Protein AF-A0A0R3E3U3-F1 (afdb_monomer)

Secondary structure (DSSP, 8-state):
----EEEEEEE-TT-TTEEEEEEEETTT--EEEEEEEEPPTTSS-----HHHHHHHH-SHHHHHHHHHHHHHHHHHHHHHHHHHHHHHHHHHHHHHHHHHS----PPPPHHHHHHHHHHHHHHHHHTT-----

Mean predicted aligned error: 14.89 Å

Structure (mmCIF, N/CA/C/O backbone):
data_AF-A0A0R3E3U3-F1
#
_entry.id   AF-A0A0R3E3U3-F1
#
loop_
_atom_site.group_PDB
_atom_site.id
_atom_site.type_symbol
_atom_site.label_atom_id
_atom_site.label_alt_id
_atom_site.label_comp_id
_atom_site.label_asym_id
_atom_site.label_entity_id
_atom_site.label_seq_id
_atom_site.pdbx_PDB_ins_code
_atom_site.Cartn_x
_atom_site.Cartn_y
_atom_site.Cartn_z
_atom_site.occupancy
_atom_site.B_iso_or_equiv
_atom_site.auth_seq_id
_atom_site.auth_comp_id
_atom_site.auth_asym_id
_atom_site.auth_atom_id
_atom_site.pdbx_PDB_model_num
ATOM 1 N N . MET A 1 1 ? -1.092 -18.609 -1.198 1.00 63.19 1 MET A N 1
ATOM 2 C CA . MET A 1 1 ? -1.348 -17.176 -1.457 1.00 63.19 1 MET A CA 1
ATOM 3 C C . MET A 1 1 ? -0.930 -16.873 -2.879 1.00 63.19 1 MET A C 1
ATOM 5 O O . MET A 1 1 ? 0.109 -17.370 -3.287 1.00 63.19 1 MET A O 1
ATOM 9 N N . VAL A 1 2 ? -1.731 -16.106 -3.614 1.00 73.81 2 VAL A N 1
ATOM 10 C CA . VAL A 1 2 ? -1.404 -15.645 -4.971 1.00 73.81 2 VAL A CA 1
ATOM 11 C C . VAL A 1 2 ? -1.388 -14.120 -4.926 1.00 73.81 2 VAL A C 1
ATOM 13 O O . VAL A 1 2 ? -2.343 -13.532 -4.421 1.00 73.81 2 VAL A O 1
ATOM 16 N N . LEU A 1 3 ? -0.301 -13.502 -5.390 1.00 79.88 3 LEU A N 1
ATOM 17 C CA . LEU A 1 3 ? -0.213 -12.051 -5.570 1.00 79.88 3 LEU A CA 1
ATOM 18 C C . LEU A 1 3 ? -0.938 -11.683 -6.868 1.00 79.88 3 LEU A C 1
ATOM 20 O O . LEU A 1 3 ? -0.601 -12.220 -7.921 1.00 79.88 3 LEU A O 1
ATOM 24 N N . ASP A 1 4 ? -1.925 -10.791 -6.785 1.00 87.88 4 ASP A N 1
ATOM 25 C CA . ASP A 1 4 ? -2.571 -10.196 -7.958 1.00 87.88 4 ASP A CA 1
ATOM 26 C C . ASP A 1 4 ? -1.907 -8.843 -8.226 1.00 87.88 4 ASP A C 1
ATOM 28 O O . ASP A 1 4 ? -1.952 -7.947 -7.379 1.00 87.88 4 ASP A O 1
ATOM 32 N N . LEU A 1 5 ? -1.229 -8.725 -9.365 1.00 88.75 5 LEU A N 1
ATOM 33 C CA . LEU A 1 5 ? -0.368 -7.593 -9.685 1.00 88.75 5 LEU A CA 1
ATOM 34 C C . LEU A 1 5 ? -1.002 -6.721 -10.765 1.00 88.75 5 LEU A C 1
ATOM 36 O O . LEU A 1 5 ? -1.430 -7.210 -11.808 1.00 88.75 5 LEU A O 1
ATOM 40 N N . VAL A 1 6 ? -0.994 -5.414 -10.532 1.00 93.06 6 VAL A N 1
ATOM 41 C CA . VAL A 1 6 ? -1.362 -4.388 -11.504 1.00 93.06 6 VAL A CA 1
ATOM 42 C C . VAL A 1 6 ? -0.114 -3.594 -11.846 1.00 93.06 6 VAL A C 1
ATOM 44 O O . VAL A 1 6 ? 0.555 -3.051 -10.963 1.00 93.06 6 VAL A O 1
ATOM 47 N N . VAL A 1 7 ? 0.184 -3.528 -13.139 1.00 92.81 7 VAL A N 1
ATOM 48 C CA . VAL A 1 7 ? 1.262 -2.706 -13.679 1.00 92.81 7 VAL A CA 1
ATOM 49 C C . VAL A 1 7 ? 0.664 -1.419 -14.230 1.00 92.81 7 VAL A C 1
ATOM 51 O O . VAL A 1 7 ? -0.198 -1.458 -15.106 1.00 92.81 7 VAL A O 1
ATOM 54 N N . LEU A 1 8 ? 1.116 -0.290 -13.698 1.00 93.38 8 LEU A N 1
ATOM 55 C CA . LEU A 1 8 ? 0.730 1.049 -14.129 1.00 93.38 8 LEU A CA 1
ATOM 56 C C . LEU A 1 8 ? 1.853 1.642 -14.974 1.00 93.38 8 LEU A C 1
ATOM 58 O O . LEU A 1 8 ? 3.022 1.466 -14.635 1.00 93.38 8 LEU A O 1
ATOM 62 N N . VAL A 1 9 ? 1.498 2.316 -16.065 1.00 92.75 9 VAL A N 1
ATOM 63 C CA . VAL A 1 9 ? 2.441 2.949 -16.993 1.00 92.75 9 VAL A CA 1
ATOM 64 C C . VAL A 1 9 ? 2.050 4.413 -17.117 1.00 92.75 9 VAL A C 1
ATOM 66 O O . VAL A 1 9 ? 1.083 4.744 -17.800 1.00 92.75 9 VAL A O 1
ATOM 69 N N . ASP A 1 10 ? 2.798 5.272 -16.437 1.00 92.44 10 ASP A N 1
ATOM 70 C CA . ASP A 1 10 ? 2.527 6.702 -16.358 1.00 92.44 10 ASP A CA 1
ATOM 71 C C . ASP A 1 10 ? 3.583 7.483 -17.153 1.00 92.44 10 ASP A C 1
ATOM 73 O O . ASP A 1 10 ? 4.769 7.143 -17.089 1.00 92.44 10 ASP A O 1
ATOM 77 N N . PRO A 1 11 ? 3.202 8.528 -17.909 1.00 87.88 11 PRO A N 1
ATOM 78 C CA . PRO A 1 11 ? 4.175 9.396 -18.563 1.00 87.88 11 PRO A CA 1
ATOM 79 C C . PRO A 1 11 ? 5.023 10.109 -17.505 1.00 87.88 11 PRO A C 1
ATOM 81 O O . PRO A 1 11 ? 4.490 10.637 -16.527 1.00 87.88 11 PRO A O 1
ATOM 84 N N . GLU A 1 12 ? 6.344 10.129 -17.686 1.00 83.50 12 GLU A N 1
ATOM 85 C CA . GLU A 1 12 ? 7.242 10.783 -16.739 1.00 83.50 12 GLU A CA 1
ATOM 86 C C . GLU A 1 12 ? 7.359 12.278 -17.099 1.00 83.50 12 GLU A C 1
ATOM 88 O O . GLU A 1 12 ? 7.891 12.620 -18.154 1.00 83.50 12 GLU A O 1
ATOM 93 N N . PRO A 1 13 ? 6.846 13.206 -16.267 1.00 68.44 13 PRO A N 1
ATOM 94 C CA . PRO A 1 13 ? 6.700 14.612 -16.659 1.00 68.44 13 PRO A CA 1
ATOM 95 C C . PRO A 1 13 ? 8.040 15.329 -16.878 1.00 68.44 13 PRO A C 1
ATOM 97 O O . PRO A 1 13 ? 8.094 16.330 -17.586 1.00 68.44 13 PRO A O 1
ATOM 100 N N . GLU A 1 14 ? 9.120 14.818 -16.286 1.00 70.31 14 GLU A N 1
ATOM 101 C CA . GLU A 1 14 ? 10.470 15.381 -16.395 1.00 70.31 14 GLU A CA 1
ATOM 102 C C . GLU A 1 14 ? 11.267 14.797 -17.575 1.00 70.31 14 GLU A C 1
ATOM 104 O O . GLU A 1 14 ? 12.285 15.360 -17.977 1.00 70.31 14 GLU A O 1
ATOM 109 N N . LEU A 1 15 ? 10.801 13.690 -18.163 1.00 64.88 15 LEU A N 1
ATOM 110 C CA . LEU A 1 15 ? 11.488 12.949 -19.216 1.00 64.88 15 LEU A CA 1
ATOM 111 C C . LEU A 1 15 ? 10.487 12.606 -20.322 1.00 64.88 15 LEU A C 1
ATOM 113 O O . LEU A 1 15 ? 9.836 11.568 -20.305 1.00 64.88 15 LEU A O 1
ATOM 117 N N . VAL A 1 16 ? 10.409 13.472 -21.337 1.00 67.75 16 VAL A N 1
ATOM 118 C CA . VAL A 1 16 ? 9.499 13.334 -22.499 1.00 67.75 16 VAL A CA 1
ATOM 119 C C . VAL A 1 16 ? 9.667 11.988 -23.234 1.00 67.75 16 VAL A C 1
ATOM 121 O O . VAL A 1 16 ? 8.797 11.574 -23.995 1.00 67.75 16 VAL A O 1
ATOM 124 N N . THR A 1 17 ? 10.780 11.289 -23.006 1.00 82.50 17 THR A N 1
ATOM 125 C CA . THR A 1 17 ? 11.147 10.026 -23.654 1.00 82.50 17 THR A CA 1
ATOM 126 C C . THR A 1 17 ? 11.030 8.792 -22.756 1.00 82.50 17 THR A C 1
ATOM 128 O O . THR A 1 17 ? 11.402 7.706 -23.207 1.00 82.50 17 THR A O 1
ATOM 131 N N . SER A 1 18 ? 10.527 8.903 -21.521 1.00 87.81 18 SER A N 1
ATOM 132 C CA . SER A 1 18 ? 10.349 7.751 -20.627 1.00 87.81 18 SER A CA 1
ATOM 133 C C . SER A 1 18 ? 8.974 7.692 -19.971 1.00 87.81 18 SER A C 1
ATOM 135 O O . SER A 1 18 ? 8.265 8.682 -19.797 1.00 87.81 18 SER A O 1
ATOM 137 N N . TYR A 1 19 ? 8.602 6.471 -19.605 1.00 91.62 19 TYR A N 1
ATOM 138 C CA . TYR A 1 19 ? 7.408 6.167 -18.839 1.00 91.62 19 TYR A CA 1
ATOM 139 C C . TYR A 1 19 ? 7.815 5.490 -17.540 1.00 91.62 19 TYR A C 1
ATOM 141 O O . TYR A 1 19 ? 8.655 4.584 -17.527 1.00 91.62 19 TYR A O 1
ATOM 149 N N . ARG A 1 20 ? 7.174 5.895 -16.450 1.00 92.06 20 ARG A N 1
ATOM 150 C CA . ARG A 1 20 ? 7.287 5.221 -15.168 1.00 92.06 20 ARG A CA 1
ATOM 151 C C . ARG A 1 20 ? 6.384 4.001 -15.171 1.00 92.06 20 ARG A C 1
ATOM 153 O O . ARG A 1 20 ? 5.173 4.107 -15.330 1.00 92.06 20 ARG A O 1
ATOM 160 N N . VAL A 1 21 ? 6.982 2.844 -14.944 1.00 92.56 21 VAL A N 1
ATOM 161 C CA . VAL A 1 21 ? 6.289 1.573 -14.788 1.00 92.56 21 VAL A CA 1
ATOM 162 C C . VAL A 1 21 ? 6.278 1.206 -13.314 1.00 92.56 21 VAL A C 1
ATOM 164 O O . VAL A 1 21 ? 7.329 0.982 -12.716 1.00 92.56 21 VAL A O 1
ATOM 167 N N . THR A 1 22 ? 5.090 1.136 -12.724 1.00 92.94 22 THR A N 1
ATOM 168 C CA . THR A 1 22 ? 4.905 0.835 -11.302 1.00 92.94 22 THR A CA 1
ATOM 169 C C . THR A 1 22 ? 4.196 -0.501 -11.146 1.00 92.94 22 THR A C 1
ATOM 171 O O . THR A 1 22 ? 3.125 -0.708 -11.710 1.00 92.94 22 THR A O 1
ATOM 174 N N . CYS A 1 23 ? 4.772 -1.409 -10.360 1.00 91.81 23 CYS A N 1
ATOM 175 C CA . CYS A 1 23 ? 4.145 -2.676 -10.004 1.00 91.81 23 CYS A CA 1
ATOM 176 C C . CYS A 1 23 ? 3.448 -2.539 -8.649 1.00 91.81 23 CYS A C 1
ATOM 178 O O . CYS A 1 23 ? 4.073 -2.182 -7.647 1.00 91.81 23 CYS A O 1
ATOM 180 N N . THR A 1 24 ? 2.150 -2.823 -8.620 1.00 91.62 24 THR A N 1
ATOM 181 C CA . THR A 1 24 ? 1.295 -2.672 -7.438 1.00 91.62 24 THR A CA 1
ATOM 182 C C . THR A 1 24 ? 0.513 -3.944 -7.162 1.00 91.62 24 THR A C 1
ATOM 184 O O . THR A 1 24 ? 0.082 -4.623 -8.089 1.00 91.62 24 THR A O 1
ATOM 187 N N . GLU A 1 25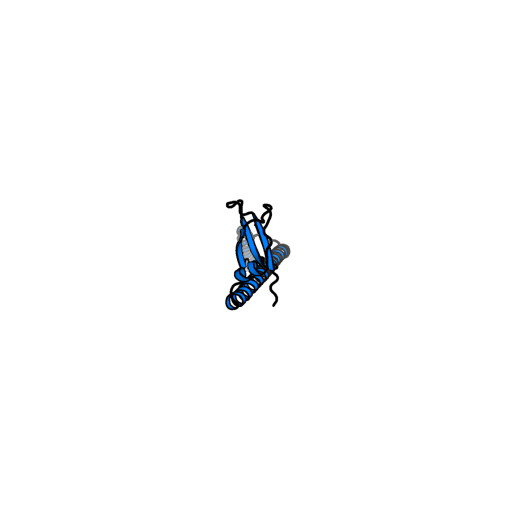 ? 0.300 -4.281 -5.894 1.00 90.56 25 GLU A N 1
ATOM 188 C CA . GLU A 1 25 ? -0.632 -5.349 -5.528 1.00 90.56 25 GLU A CA 1
ATOM 189 C C . GLU A 1 25 ? -2.069 -4.817 -5.599 1.00 90.56 25 GLU A C 1
ATOM 191 O O . GLU A 1 25 ? -2.371 -3.747 -5.076 1.00 90.56 25 GLU A O 1
ATOM 196 N N . ARG A 1 26 ? -2.971 -5.542 -6.263 1.00 90.50 26 ARG A N 1
ATOM 197 C CA . ARG A 1 26 ? -4.301 -5.043 -6.638 1.00 90.50 26 ARG A CA 1
ATOM 198 C C . ARG A 1 26 ? -5.209 -4.719 -5.454 1.00 90.50 26 ARG A C 1
ATOM 200 O O . ARG A 1 26 ? -5.968 -3.754 -5.508 1.00 90.50 26 ARG A O 1
ATOM 207 N N . GLN A 1 27 ? -5.222 -5.553 -4.417 1.00 87.19 27 GLN A N 1
ATOM 208 C CA . GLN A 1 27 ? -6.216 -5.455 -3.342 1.00 87.19 27 GLN A CA 1
ATOM 209 C C . GLN A 1 27 ? -5.864 -4.371 -2.322 1.00 87.19 27 GLN A C 1
ATOM 211 O O . GLN A 1 27 ? -6.735 -3.690 -1.768 1.00 87.19 27 GLN A O 1
ATOM 216 N N . THR A 1 28 ? -4.577 -4.227 -2.051 1.00 85.38 28 THR A N 1
ATOM 217 C CA . THR A 1 28 ? -4.005 -3.265 -1.122 1.00 85.38 28 THR A CA 1
ATOM 218 C C . THR A 1 28 ? -3.560 -1.997 -1.849 1.00 85.38 28 THR A C 1
ATOM 220 O O . THR A 1 28 ? -3.566 -0.928 -1.254 1.00 85.38 28 THR A O 1
ATOM 223 N N . GLY A 1 29 ? -3.244 -2.042 -3.138 1.00 87.38 29 GLY A N 1
ATOM 224 C CA . GLY A 1 29 ? -2.590 -0.925 -3.823 1.00 87.38 29 GLY A CA 1
ATOM 225 C C . GLY A 1 29 ? -1.162 -0.691 -3.323 1.00 87.38 29 GLY A C 1
ATOM 226 O O . GLY A 1 29 ? -0.623 0.397 -3.505 1.00 87.38 29 GLY A O 1
ATOM 227 N N . TRP A 1 30 ? -0.566 -1.672 -2.637 1.00 86.38 30 TRP A N 1
ATOM 228 C CA . TRP A 1 30 ? 0.806 -1.582 -2.155 1.00 86.38 30 TRP A CA 1
ATOM 229 C C . TRP A 1 30 ? 1.775 -1.572 -3.337 1.00 86.38 30 TRP A C 1
ATOM 231 O O . TRP A 1 30 ? 1.693 -2.436 -4.211 1.00 86.38 30 TRP A O 1
ATOM 241 N N . VAL A 1 31 ? 2.682 -0.596 -3.371 1.00 89.56 31 VAL A N 1
ATOM 242 C CA . VAL A 1 31 ? 3.692 -0.473 -4.428 1.00 89.56 31 VAL A CA 1
ATOM 243 C C . VAL A 1 31 ? 4.852 -1.408 -4.113 1.00 89.56 31 VAL A C 1
ATOM 245 O O . VAL A 1 31 ? 5.531 -1.247 -3.105 1.00 89.56 31 VAL A O 1
ATOM 248 N N . LEU A 1 32 ? 5.086 -2.373 -4.997 1.00 87.06 32 LEU A N 1
ATOM 249 C CA . LEU A 1 32 ? 6.167 -3.351 -4.874 1.00 87.06 32 LEU A CA 1
ATOM 250 C C . LEU A 1 32 ? 7.491 -2.798 -5.390 1.00 87.06 32 LEU A C 1
ATOM 252 O O . LEU A 1 32 ? 8.550 -3.060 -4.826 1.00 87.06 32 LEU A O 1
ATOM 256 N N . GLY A 1 33 ? 7.414 -2.007 -6.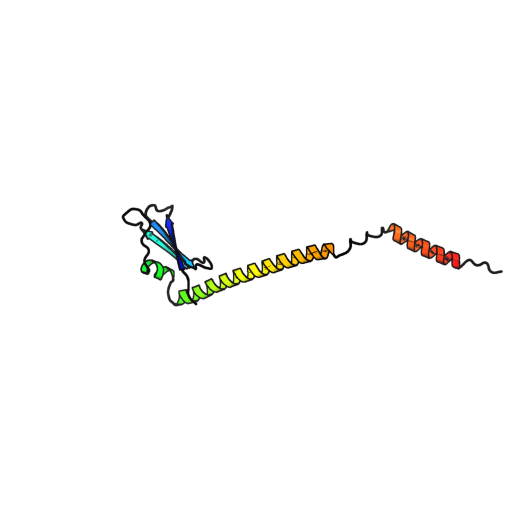455 1.00 88.31 33 GLY A N 1
ATOM 257 C CA . GLY A 1 33 ? 8.564 -1.366 -7.062 1.00 88.31 33 GLY A CA 1
ATOM 258 C C . GLY A 1 33 ? 8.167 -0.551 -8.281 1.00 88.31 33 GLY A C 1
ATOM 259 O O . GLY A 1 33 ? 7.069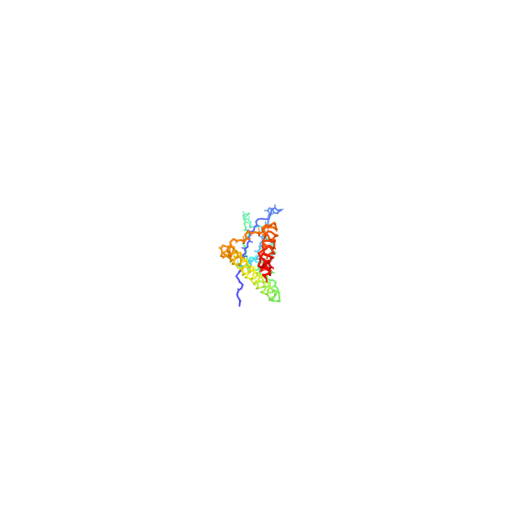 -0.696 -8.822 1.00 88.31 33 GLY A O 1
ATOM 260 N N . SER A 1 34 ? 9.086 0.297 -8.720 1.00 90.81 34 SER A N 1
ATOM 261 C CA . SER A 1 34 ? 8.946 1.092 -9.934 1.00 90.81 34 SER A CA 1
ATOM 262 C C . SER A 1 34 ? 10.245 1.092 -10.728 1.00 90.81 34 SER A C 1
ATOM 264 O O . SER A 1 34 ? 11.327 1.079 -10.142 1.00 90.81 34 SER A O 1
ATOM 266 N N . THR A 1 35 ? 10.132 1.152 -12.048 1.00 90.56 35 THR A N 1
ATOM 267 C CA . THR A 1 35 ? 11.245 1.368 -12.979 1.00 90.56 35 THR A CA 1
ATOM 268 C C . THR A 1 35 ? 10.832 2.384 -14.038 1.00 90.56 35 THR A C 1
ATOM 270 O O . THR A 1 35 ? 9.640 2.631 -14.217 1.00 90.56 35 THR A O 1
ATOM 273 N N . SER A 1 36 ? 11.794 2.962 -14.747 1.00 91.00 36 SER A N 1
ATOM 274 C CA . SER A 1 36 ? 11.525 3.791 -15.922 1.00 91.00 36 SER A CA 1
ATOM 275 C C . SER A 1 36 ? 11.881 3.000 -17.174 1.00 91.00 36 SER A C 1
ATOM 277 O O . SER A 1 36 ? 12.978 2.450 -17.279 1.00 91.00 36 SER A O 1
ATOM 279 N N . LEU A 1 37 ? 10.947 2.937 -18.121 1.00 91.31 37 LEU A N 1
ATOM 280 C CA . LEU A 1 37 ? 11.161 2.336 -19.433 1.00 91.31 37 LEU A CA 1
ATOM 281 C C . LEU A 1 37 ? 11.156 3.428 -20.510 1.00 91.31 37 LEU A C 1
ATOM 283 O O . LEU A 1 37 ? 10.382 4.385 -20.406 1.00 91.31 37 LEU A O 1
ATOM 287 N N . PRO A 1 38 ? 12.002 3.306 -21.545 1.00 90.94 38 PRO A N 1
ATOM 288 C CA . PRO A 1 38 ? 11.975 4.232 -22.668 1.00 90.94 38 PRO A CA 1
ATOM 289 C C . PRO A 1 38 ? 10.639 4.133 -23.410 1.00 90.94 38 PRO A C 1
ATOM 291 O O . PRO A 1 38 ? 10.041 3.060 -23.484 1.00 90.94 38 PRO A O 1
ATOM 294 N N . ALA A 1 39 ? 10.182 5.246 -23.979 1.00 90.25 39 ALA A N 1
ATOM 295 C CA . ALA A 1 39 ? 9.009 5.273 -24.843 1.00 90.25 39 ALA A CA 1
ATOM 296 C C . ALA A 1 39 ? 9.163 4.301 -26.025 1.00 90.25 39 ALA A C 1
ATOM 298 O O . ALA A 1 39 ? 10.273 4.014 -26.486 1.00 90.25 39 ALA A O 1
ATOM 299 N N . ALA A 1 40 ? 8.035 3.808 -26.536 1.00 88.38 40 ALA A N 1
ATOM 300 C CA . ALA A 1 40 ? 8.035 3.009 -27.753 1.00 88.38 40 ALA A CA 1
ATOM 301 C C . ALA A 1 40 ? 8.586 3.830 -28.941 1.00 88.38 40 ALA A C 1
ATOM 303 O O . ALA A 1 40 ? 8.493 5.060 -28.925 1.00 88.38 40 ALA A O 1
ATOM 304 N N . PRO A 1 41 ? 9.100 3.183 -30.007 1.00 84.44 41 PRO A N 1
ATOM 305 C CA . PRO A 1 41 ? 9.643 3.878 -31.181 1.00 84.44 41 PRO A CA 1
ATOM 306 C C . PRO A 1 41 ? 8.663 4.869 -31.827 1.00 84.44 41 PRO A C 1
ATOM 308 O O . PRO A 1 41 ? 9.078 5.847 -32.437 1.00 84.44 41 PRO A O 1
ATOM 311 N N . GLU A 1 42 ? 7.361 4.628 -31.663 1.00 85.69 42 GLU A N 1
ATOM 312 C CA . GLU A 1 42 ? 6.275 5.468 -32.175 1.00 85.69 42 GLU A CA 1
ATOM 313 C C . GLU A 1 42 ? 5.905 6.639 -31.237 1.00 85.69 42 GLU A C 1
ATOM 315 O O . GLU A 1 42 ? 4.942 7.357 -31.489 1.00 85.69 42 GLU A O 1
ATOM 320 N N . GLY A 1 43 ? 6.645 6.844 -30.139 1.00 79.69 43 GLY A N 1
ATOM 321 C CA . GLY A 1 43 ? 6.398 7.901 -29.145 1.00 79.69 43 GLY A CA 1
ATOM 322 C C . GLY A 1 43 ? 5.300 7.579 -28.121 1.00 79.69 43 GLY A C 1
ATOM 323 O O . GLY A 1 43 ? 4.943 8.426 -27.304 1.00 79.69 43 GLY A O 1
ATOM 324 N N . GLY A 1 44 ? 4.762 6.358 -28.152 1.00 85.62 44 GLY A N 1
ATOM 325 C CA . GLY A 1 44 ? 3.733 5.872 -27.232 1.00 85.62 44 GLY A CA 1
ATOM 326 C C . GLY A 1 44 ? 4.282 5.192 -25.968 1.00 85.62 44 GLY A C 1
ATOM 327 O O . GLY A 1 44 ? 5.501 5.110 -25.777 1.00 85.62 44 GLY A O 1
ATOM 328 N N . PRO A 1 45 ? 3.389 4.676 -25.103 1.00 89.38 45 PRO A N 1
ATOM 329 C CA . PRO A 1 45 ? 3.783 3.921 -23.919 1.00 89.38 45 PRO A CA 1
ATOM 330 C C . PRO A 1 45 ? 4.606 2.675 -24.295 1.00 89.38 45 PRO A C 1
ATOM 332 O O . PRO A 1 45 ? 4.355 2.062 -25.337 1.00 89.38 45 PRO A O 1
ATOM 335 N N . PRO A 1 46 ? 5.584 2.278 -23.462 1.00 91.19 46 PRO A N 1
ATOM 336 C CA . PRO A 1 46 ? 6.385 1.082 -23.684 1.00 91.19 46 PRO A CA 1
ATOM 337 C C . PRO A 1 46 ? 5.527 -0.182 -23.677 1.00 91.19 46 PRO A C 1
ATOM 339 O O . PRO A 1 46 ? 4.544 -0.294 -22.942 1.00 91.19 46 PRO A O 1
ATOM 342 N N . THR A 1 47 ? 5.962 -1.187 -24.434 1.00 91.25 47 THR A N 1
ATOM 343 C CA . THR A 1 47 ? 5.457 -2.551 -24.252 1.00 91.25 47 THR A CA 1
ATOM 344 C C . THR A 1 47 ? 6.125 -3.150 -23.022 1.00 91.25 47 THR A C 1
ATOM 346 O O . THR A 1 47 ? 7.333 -3.367 -23.028 1.00 91.25 47 THR A O 1
ATOM 349 N N . VAL A 1 48 ? 5.349 -3.406 -21.969 1.00 90.69 48 VAL A N 1
ATOM 350 C CA . VAL A 1 48 ? 5.875 -3.990 -20.729 1.00 90.69 48 VAL A CA 1
ATOM 351 C C . VAL A 1 48 ? 5.899 -5.509 -20.833 1.00 90.69 48 VAL A C 1
ATOM 353 O O . VAL A 1 48 ? 4.880 -6.145 -21.106 1.00 90.69 48 VAL A O 1
ATOM 356 N N . THR A 1 49 ? 7.062 -6.097 -20.577 1.00 91.19 49 THR A N 1
ATOM 357 C CA . THR A 1 49 ? 7.270 -7.545 -20.573 1.00 91.19 49 THR A CA 1
ATOM 358 C C . THR A 1 49 ? 7.461 -8.085 -19.156 1.00 91.19 49 THR A C 1
ATOM 360 O O . THR A 1 49 ? 7.767 -7.353 -18.214 1.00 91.19 49 THR A O 1
ATOM 363 N N . LEU A 1 50 ? 7.329 -9.406 -18.983 1.00 86.06 50 LEU A N 1
ATOM 364 C CA . LEU A 1 50 ? 7.602 -10.052 -17.693 1.00 86.06 50 LEU A CA 1
ATOM 365 C C . LEU A 1 50 ? 9.047 -9.836 -17.222 1.00 86.06 50 LEU A C 1
ATOM 367 O O . LEU A 1 50 ? 9.276 -9.731 -16.017 1.00 86.06 50 LEU A O 1
ATOM 371 N N . SER A 1 51 ? 10.013 -9.729 -18.137 1.00 87.94 51 SER A N 1
ATOM 372 C CA . SER A 1 51 ? 11.406 -9.417 -17.797 1.00 87.94 51 SER A CA 1
ATOM 373 C C . SER A 1 51 ? 11.580 -8.030 -17.184 1.00 87.94 51 SER A C 1
ATOM 375 O O . SER A 1 51 ? 12.483 -7.861 -16.374 1.00 87.94 51 SER A O 1
ATOM 377 N N . ASP A 1 52 ? 10.702 -7.074 -17.496 1.00 87.94 52 ASP A N 1
ATOM 378 C CA . ASP A 1 52 ? 10.745 -5.727 -16.912 1.00 87.94 52 ASP A CA 1
ATOM 379 C C . ASP A 1 52 ? 10.143 -5.705 -15.500 1.00 87.94 52 ASP A C 1
ATOM 381 O O . ASP A 1 52 ? 10.568 -4.940 -14.636 1.00 87.94 52 ASP A O 1
ATOM 385 N N . VAL A 1 53 ? 9.164 -6.581 -15.243 1.00 85.38 53 V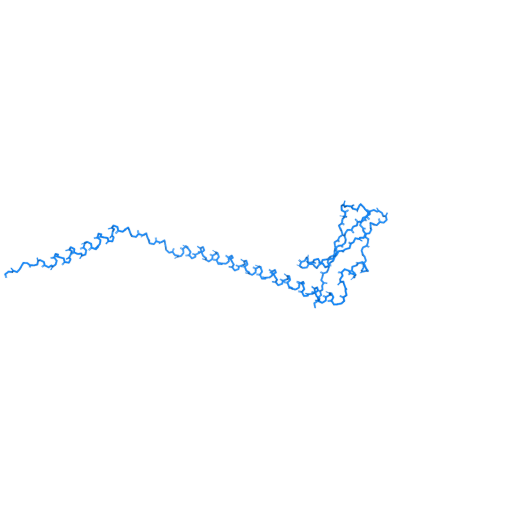AL A N 1
ATOM 386 C CA . VAL A 1 53 ? 8.443 -6.661 -13.961 1.00 85.38 53 VAL A CA 1
ATOM 387 C C . VAL A 1 53 ? 9.164 -7.553 -12.950 1.00 85.38 53 VAL A C 1
ATOM 389 O O . VAL A 1 53 ? 9.165 -7.257 -11.758 1.00 85.38 53 VAL A O 1
ATOM 392 N N . THR A 1 54 ? 9.802 -8.637 -13.398 1.00 85.38 54 THR A N 1
ATOM 393 C CA . THR A 1 54 ? 10.454 -9.619 -12.509 1.00 85.38 54 THR A CA 1
ATOM 394 C C . THR A 1 54 ? 11.485 -8.981 -11.560 1.00 85.38 54 THR A C 1
ATOM 396 O O . THR A 1 54 ? 11.453 -9.293 -10.369 1.00 85.38 54 THR A O 1
ATOM 399 N N . PRO A 1 55 ? 12.345 -8.041 -12.001 1.00 85.56 55 PRO A N 1
ATOM 400 C CA . PRO A 1 55 ? 13.276 -7.345 -11.114 1.00 85.56 55 PRO A CA 1
ATOM 401 C C . PRO A 1 55 ? 12.584 -6.496 -10.041 1.00 85.56 55 PRO A C 1
ATOM 403 O O . PRO A 1 55 ? 13.100 -6.395 -8.928 1.00 85.56 55 PRO A O 1
ATOM 406 N N . LEU A 1 56 ? 11.406 -5.929 -10.337 1.00 83.38 56 LEU A N 1
ATOM 407 C CA . LEU A 1 56 ? 10.618 -5.131 -9.384 1.00 83.38 56 LEU A CA 1
ATOM 408 C C . LEU A 1 56 ? 10.093 -5.973 -8.220 1.00 83.38 56 LEU A C 1
ATOM 410 O O . LEU A 1 56 ? 9.858 -5.453 -7.134 1.00 83.38 56 LEU A O 1
ATOM 414 N N . LEU A 1 57 ? 9.923 -7.275 -8.443 1.00 78.88 57 LEU A N 1
ATOM 415 C CA . LEU A 1 57 ? 9.489 -8.233 -7.430 1.00 78.88 57 LEU A CA 1
ATOM 416 C C . LEU A 1 57 ? 10.649 -8.715 -6.538 1.00 78.88 57 LEU A C 1
ATOM 418 O O . LEU A 1 57 ? 10.422 -9.281 -5.467 1.00 78.88 57 LEU A O 1
ATOM 422 N N . GLY A 1 58 ? 11.894 -8.441 -6.943 1.00 73.88 58 GLY A N 1
ATOM 423 C CA . GLY A 1 58 ? 13.106 -8.799 -6.215 1.00 73.88 58 GLY A CA 1
ATOM 424 C C . GLY A 1 58 ?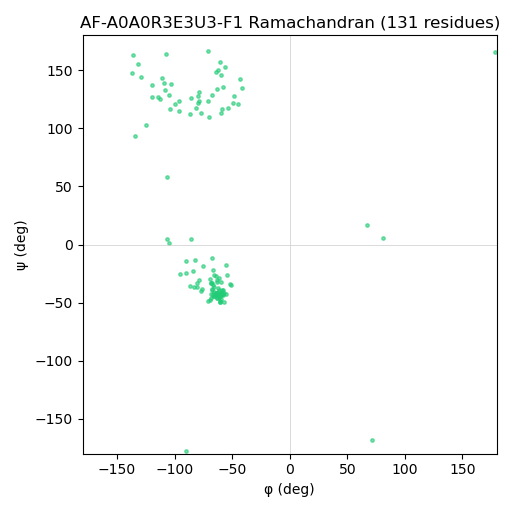 13.426 -10.299 -6.220 1.00 73.88 58 GLY A C 1
ATOM 425 O O . GLY A 1 58 ? 12.863 -11.092 -6.971 1.00 73.88 58 GLY A O 1
ATOM 426 N N . SER A 1 59 ? 14.381 -10.698 -5.372 1.00 73.38 59 SER A N 1
ATOM 427 C CA . SER A 1 59 ? 14.723 -12.110 -5.156 1.00 73.38 59 SER A CA 1
ATOM 428 C C . SER A 1 59 ? 13.622 -12.850 -4.383 1.00 73.38 59 SER A C 1
ATOM 430 O O . SER A 1 59 ? 12.771 -12.234 -3.742 1.00 73.38 59 SER A O 1
ATOM 432 N N . SER A 1 60 ? 13.668 -14.184 -4.359 1.00 68.25 60 SER A N 1
ATOM 433 C CA . SER A 1 60 ? 12.721 -15.019 -3.597 1.00 68.25 60 SER A CA 1
ATOM 434 C C . SER A 1 60 ? 12.587 -14.617 -2.120 1.00 68.25 60 SER A C 1
ATOM 436 O O . SER A 1 60 ? 11.496 -14.675 -1.558 1.00 68.25 60 SER A O 1
ATOM 438 N N . TYR A 1 61 ? 13.672 -14.142 -1.502 1.00 60.06 61 TYR A N 1
ATOM 439 C CA . TYR A 1 61 ? 13.651 -13.608 -0.139 1.00 60.06 61 TYR A CA 1
ATOM 440 C C . TYR A 1 61 ? 12.856 -12.295 -0.030 1.00 60.06 61 TYR A C 1
ATOM 442 O O . TYR A 1 61 ? 12.091 -12.111 0.917 1.00 60.06 61 TYR A O 1
ATOM 450 N N . ARG A 1 62 ? 12.968 -11.399 -1.023 1.00 74.50 62 ARG A N 1
ATOM 451 C CA . ARG A 1 62 ? 12.138 -10.185 -1.081 1.00 74.50 62 ARG A CA 1
ATOM 452 C C . ARG A 1 62 ? 10.665 -10.510 -1.290 1.00 74.50 62 ARG A C 1
ATOM 454 O O . ARG A 1 62 ? 9.836 -9.878 -0.648 1.00 74.50 62 ARG A O 1
ATOM 461 N N . LEU A 1 63 ? 10.339 -11.528 -2.086 1.00 77.25 63 LEU A N 1
ATOM 462 C CA . LEU A 1 63 ? 8.954 -11.971 -2.276 1.00 77.25 63 LEU A CA 1
ATOM 463 C C . LEU A 1 63 ? 8.295 -12.418 -0.965 1.00 77.25 63 LEU A C 1
ATOM 465 O O . LEU A 1 63 ? 7.151 -12.060 -0.701 1.00 77.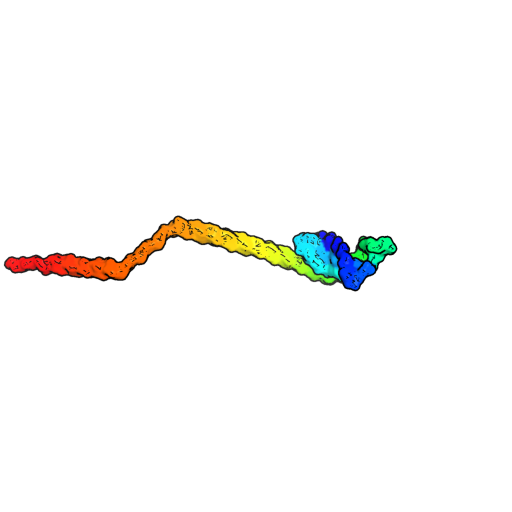25 63 LEU A O 1
ATOM 469 N N . ALA A 1 64 ? 9.013 -13.161 -0.117 1.00 78.56 64 ALA A N 1
ATOM 470 C CA . ALA A 1 64 ? 8.493 -13.558 1.191 1.00 78.56 64 ALA A CA 1
ATOM 471 C C . ALA A 1 64 ? 8.223 -12.341 2.096 1.00 78.56 64 ALA A C 1
ATOM 473 O O . ALA A 1 64 ? 7.164 -12.266 2.715 1.00 78.56 64 ALA A O 1
ATOM 474 N N . SER A 1 65 ? 9.139 -11.366 2.124 1.00 82.00 65 SER A N 1
ATOM 475 C CA . SER A 1 65 ? 8.957 -10.106 2.866 1.00 82.00 65 SER A CA 1
ATOM 476 C C . SER A 1 65 ? 7.754 -9.311 2.354 1.00 82.00 65 SER A C 1
ATOM 478 O O . SER A 1 65 ? 6.921 -8.866 3.137 1.00 82.00 65 SER A O 1
ATOM 480 N N . VAL A 1 66 ? 7.620 -9.202 1.033 1.00 82.12 66 VAL A N 1
ATOM 481 C CA . VAL A 1 66 ? 6.504 -8.528 0.361 1.00 82.12 66 VAL A CA 1
ATOM 482 C C . VAL A 1 66 ? 5.162 -9.145 0.747 1.00 82.12 66 VAL A C 1
ATOM 484 O O . VAL A 1 66 ? 4.209 -8.422 1.021 1.00 82.12 66 VAL A O 1
ATOM 487 N N . LEU A 1 67 ? 5.066 -10.477 0.798 1.00 83.94 67 LEU A N 1
ATOM 488 C CA . LEU A 1 67 ? 3.829 -11.150 1.204 1.00 83.94 67 LEU A CA 1
ATOM 489 C C . LEU A 1 67 ? 3.431 -10.777 2.638 1.00 83.94 67 LEU A C 1
ATOM 491 O O . LEU A 1 67 ? 2.250 -10.561 2.906 1.00 83.94 67 LEU A O 1
ATOM 495 N N . VAL A 1 68 ? 4.411 -10.670 3.542 1.00 86.50 68 VAL A N 1
ATOM 496 C CA . VAL A 1 68 ? 4.178 -10.228 4.923 1.00 86.50 68 VAL A CA 1
ATOM 497 C C . VAL A 1 68 ? 3.724 -8.770 4.956 1.00 86.50 68 VAL A C 1
ATOM 499 O O . VAL A 1 68 ? 2.762 -8.459 5.653 1.00 86.50 68 VAL A O 1
ATOM 502 N N . GLU A 1 69 ? 4.358 -7.886 4.184 1.00 85.88 69 GLU A N 1
ATOM 503 C CA . GLU A 1 69 ? 3.976 -6.471 4.097 1.00 85.88 69 GLU A CA 1
ATOM 504 C C . GLU A 1 69 ? 2.538 -6.306 3.587 1.00 85.88 69 GLU A C 1
ATOM 506 O O . GLU A 1 69 ? 1.729 -5.635 4.233 1.00 85.88 69 GLU A O 1
ATOM 511 N N . VAL A 1 70 ? 2.183 -6.989 2.496 1.00 86.50 70 VAL A N 1
ATOM 512 C CA . VAL A 1 70 ? 0.837 -6.948 1.904 1.00 86.50 70 VAL A CA 1
ATOM 513 C C . VAL A 1 70 ? -0.214 -7.433 2.901 1.00 86.50 70 VAL A C 1
ATOM 515 O O . VAL A 1 70 ? -1.235 -6.770 3.102 1.00 86.50 70 VAL A O 1
ATOM 518 N N . GLU A 1 71 ? 0.024 -8.562 3.571 1.00 87.94 71 GLU A N 1
ATOM 519 C CA . GLU A 1 71 ? -0.921 -9.073 4.569 1.00 87.94 71 GLU A CA 1
ATOM 520 C C . GLU A 1 71 ? -0.992 -8.179 5.811 1.00 87.94 71 GLU A C 1
ATOM 522 O O . GLU A 1 71 ? -2.076 -7.992 6.367 1.00 87.94 71 GLU A O 1
ATOM 527 N N . SER A 1 72 ? 0.115 -7.546 6.207 1.00 89.62 72 SER A N 1
ATOM 528 C CA . SER A 1 72 ? 0.120 -6.581 7.308 1.00 89.62 72 SER A CA 1
ATOM 529 C C . SER A 1 72 ? -0.742 -5.351 6.991 1.00 89.62 72 SER A C 1
ATOM 531 O O . SER A 1 72 ? -1.559 -4.940 7.819 1.00 89.62 72 SER A O 1
ATOM 533 N N . GLU A 1 73 ? -0.662 -4.824 5.766 1.00 88.38 73 GLU A N 1
ATOM 534 C CA . GLU A 1 73 ? -1.482 -3.703 5.297 1.00 88.38 73 GLU A CA 1
ATOM 535 C C . GLU A 1 73 ? -2.961 -4.104 5.186 1.00 88.38 73 GLU A C 1
ATOM 537 O O . GLU A 1 73 ? -3.867 -3.352 5.570 1.00 88.38 73 GLU A O 1
ATOM 542 N N . ARG A 1 74 ? -3.238 -5.331 4.736 1.00 88.06 74 ARG A N 1
ATOM 543 C CA . ARG A 1 74 ? -4.596 -5.886 4.686 1.00 88.06 74 ARG A CA 1
ATOM 544 C C . ARG A 1 74 ? -5.217 -5.986 6.080 1.00 88.06 74 ARG A C 1
ATOM 546 O O . ARG A 1 74 ? -6.353 -5.542 6.285 1.00 88.06 74 ARG A O 1
ATOM 553 N N . LEU A 1 75 ? -4.457 -6.490 7.052 1.00 92.00 75 LEU A N 1
ATOM 554 C CA . LEU A 1 75 ? -4.829 -6.526 8.468 1.00 92.00 75 LEU A CA 1
ATOM 555 C C . LEU A 1 75 ? -5.046 -5.122 9.033 1.00 92.00 75 LEU A C 1
ATOM 557 O O . LEU A 1 75 ? -6.048 -4.885 9.714 1.00 92.00 75 LEU A O 1
ATOM 561 N N . ALA A 1 76 ? -4.172 -4.169 8.706 1.00 91.25 76 ALA A N 1
ATOM 562 C CA . ALA A 1 76 ? -4.297 -2.785 9.149 1.00 91.25 76 ALA A CA 1
ATOM 563 C C . ALA A 1 76 ? -5.617 -2.160 8.668 1.00 91.25 76 ALA A C 1
ATOM 565 O O . ALA A 1 76 ? -6.334 -1.530 9.449 1.00 91.25 76 ALA A O 1
ATOM 566 N N . ARG A 1 77 ? -6.002 -2.389 7.408 1.00 91.19 77 ARG A N 1
ATOM 567 C CA . ARG A 1 77 ? -7.281 -1.913 6.851 1.00 91.19 77 ARG A CA 1
ATOM 568 C C . ARG A 1 77 ? -8.489 -2.550 7.513 1.00 91.19 77 ARG A C 1
ATOM 570 O O . ARG A 1 77 ? -9.455 -1.848 7.817 1.00 91.19 77 ARG A O 1
ATOM 577 N N . LEU A 1 78 ? -8.456 -3.863 7.735 1.00 92.38 78 LEU A N 1
ATOM 578 C CA . LEU A 1 78 ? -9.532 -4.570 8.430 1.00 92.38 78 LEU A CA 1
ATOM 579 C C . LEU A 1 78 ? -9.688 -4.064 9.865 1.00 92.38 78 LEU A C 1
ATOM 581 O O . LEU A 1 78 ? -10.811 -3.798 10.301 1.00 92.38 78 LEU A O 1
ATOM 585 N N . SER A 1 79 ? -8.574 -3.855 10.565 1.00 93.75 79 SER A N 1
ATOM 586 C CA . SER A 1 79 ? -8.555 -3.291 11.912 1.00 93.75 79 SER A CA 1
ATOM 587 C C . SER A 1 79 ? -9.150 -1.881 11.939 1.00 93.75 79 SER A C 1
ATOM 589 O O . SER A 1 79 ? -10.093 -1.638 12.692 1.00 93.75 79 SER A O 1
ATOM 591 N N . ARG A 1 80 ? -8.718 -0.982 11.038 1.00 93.19 80 ARG A N 1
ATOM 592 C CA . ARG A 1 80 ? -9.280 0.378 10.910 1.00 93.19 80 ARG A CA 1
ATOM 593 C C . ARG A 1 80 ? -10.787 0.351 10.658 1.00 93.19 80 ARG A C 1
ATOM 595 O O . ARG A 1 80 ? -11.537 0.973 11.400 1.00 93.19 80 ARG A O 1
ATOM 602 N N . ARG A 1 81 ? -11.257 -0.446 9.689 1.00 93.19 81 ARG A N 1
ATOM 603 C CA . ARG A 1 81 ? -12.698 -0.590 9.397 1.00 93.19 81 ARG A CA 1
ATOM 604 C C . ARG A 1 81 ? -13.482 -1.100 10.602 1.00 93.19 81 ARG A C 1
ATOM 606 O O . ARG A 1 81 ? -14.602 -0.653 10.843 1.00 93.19 81 ARG A O 1
ATOM 613 N N . THR A 1 82 ? -12.917 -2.043 11.348 1.00 94.50 82 THR A N 1
ATOM 614 C CA . THR A 1 82 ? -13.559 -2.605 12.542 1.00 94.50 82 THR A CA 1
ATOM 615 C C . THR A 1 82 ? -13.628 -1.567 13.657 1.00 94.50 82 THR A C 1
ATOM 617 O O . THR A 1 82 ? -14.699 -1.355 14.226 1.00 94.50 82 THR A O 1
ATOM 620 N N . ALA A 1 83 ? -12.529 -0.857 13.912 1.00 94.00 83 ALA A N 1
ATOM 621 C CA . ALA A 1 83 ? -12.476 0.237 14.873 1.00 94.00 83 ALA A CA 1
ATOM 622 C C . ALA A 1 83 ? -13.468 1.354 14.514 1.00 94.00 83 ALA A C 1
ATOM 624 O O . ALA A 1 83 ? -14.205 1.827 15.379 1.00 94.00 83 ALA A O 1
ATOM 625 N N . ASP A 1 84 ? -13.557 1.731 13.238 1.00 94.00 84 ASP A N 1
ATOM 626 C CA . ASP A 1 84 ? -14.507 2.737 12.772 1.00 94.00 84 ASP A CA 1
ATOM 627 C C . ASP A 1 84 ? -15.951 2.280 12.969 1.00 94.00 84 ASP A C 1
ATOM 629 O O . ASP A 1 84 ? -16.766 3.047 13.481 1.00 94.00 84 ASP A O 1
ATOM 633 N N . ARG A 1 85 ? -16.281 1.023 12.647 1.00 92.56 85 ARG A N 1
ATOM 634 C CA . ARG A 1 85 ? -17.619 0.464 12.902 1.00 92.56 85 ARG A CA 1
ATOM 635 C C . ARG A 1 85 ? -17.977 0.488 14.384 1.00 92.56 85 ARG A C 1
ATOM 637 O O . ARG A 1 85 ? -19.092 0.884 14.719 1.00 92.56 85 ARG A O 1
ATOM 644 N N . LEU A 1 86 ? -17.049 0.111 15.264 1.00 92.75 86 LEU A N 1
ATOM 645 C CA . LEU A 1 86 ? -17.264 0.157 16.712 1.00 92.75 86 LEU A CA 1
ATOM 646 C C . LEU A 1 86 ? -17.482 1.594 17.195 1.00 92.75 86 LEU A C 1
ATOM 648 O O . LEU A 1 86 ? -18.478 1.860 17.859 1.00 92.75 86 LEU A O 1
ATOM 652 N N . ARG A 1 87 ? -16.655 2.550 16.756 1.00 89.50 87 ARG A N 1
ATOM 653 C CA . ARG A 1 87 ? -16.834 3.980 17.067 1.00 89.50 87 ARG A CA 1
ATOM 654 C C . ARG A 1 87 ? -18.190 4.514 16.605 1.00 89.50 87 ARG A C 1
ATOM 656 O O . ARG A 1 87 ? -18.836 5.272 17.327 1.00 89.50 87 ARG A O 1
ATOM 663 N N . HIS A 1 88 ? -18.636 4.139 15.406 1.00 88.19 88 HIS A N 1
ATOM 664 C CA . HIS A 1 88 ? -19.952 4.530 14.896 1.00 88.19 88 HIS A CA 1
ATOM 665 C C . HIS A 1 88 ? -21.080 3.899 15.714 1.00 88.19 88 HIS A C 1
ATOM 667 O O . HIS A 1 88 ? -22.043 4.589 16.058 1.00 88.19 88 HIS A O 1
ATOM 673 N N . ARG A 1 89 ? -20.948 2.616 16.073 1.00 88.25 89 ARG A N 1
ATOM 674 C CA . ARG A 1 89 ? -21.908 1.912 16.925 1.00 88.25 89 ARG A CA 1
ATOM 675 C C . ARG A 1 89 ? -22.014 2.577 18.290 1.00 88.25 89 ARG A C 1
ATOM 677 O O . ARG A 1 89 ? -23.128 2.907 18.686 1.00 88.25 89 ARG A O 1
ATOM 684 N N . ASP A 1 90 ? -20.895 2.849 18.947 1.00 87.62 90 ASP A N 1
ATOM 685 C CA . ASP A 1 90 ? -20.860 3.462 20.275 1.00 87.62 90 ASP A CA 1
ATOM 686 C C . ASP A 1 90 ? -21.445 4.874 20.245 1.00 87.62 90 ASP A C 1
ATOM 688 O O . ASP A 1 90 ? -22.277 5.214 21.080 1.00 87.62 90 ASP A O 1
ATOM 692 N N . ARG A 1 91 ? -21.137 5.676 19.216 1.00 85.56 91 ARG A N 1
ATOM 693 C CA . ARG A 1 91 ? -21.798 6.977 19.008 1.00 85.56 91 ARG A CA 1
ATOM 694 C C . ARG A 1 91 ? -23.306 6.835 18.807 1.00 85.56 91 ARG A C 1
ATOM 696 O O . ARG A 1 91 ? -24.066 7.636 19.344 1.00 85.56 91 ARG A O 1
ATOM 703 N N . SER A 1 92 ? -23.752 5.848 18.029 1.00 84.38 92 SER A N 1
ATOM 704 C CA . SER A 1 92 ? -25.183 5.598 17.807 1.00 84.38 92 SER A CA 1
ATOM 705 C C . SER A 1 92 ? -25.891 5.131 19.081 1.00 84.38 92 SER A C 1
ATOM 707 O O . SER A 1 92 ? -27.056 5.463 19.302 1.00 84.38 92 SER A O 1
ATOM 709 N N . TRP A 1 93 ? -25.189 4.364 19.916 1.00 84.81 93 TRP A N 1
ATOM 710 C CA . TRP A 1 93 ? -25.681 3.893 21.198 1.00 84.81 93 TRP A CA 1
ATOM 711 C C . TRP A 1 93 ? -25.758 5.051 22.189 1.00 84.81 93 TRP A C 1
ATOM 713 O O . TRP A 1 93 ? -26.828 5.280 22.730 1.00 84.81 93 TRP A O 1
ATOM 723 N N . LEU A 1 94 ? -24.703 5.860 22.325 1.00 81.38 94 LEU A N 1
ATOM 724 C CA . LEU A 1 94 ? -24.685 7.047 23.187 1.00 81.38 94 LEU A CA 1
ATOM 725 C C . LEU A 1 94 ? -25.793 8.043 22.828 1.00 81.38 94 LEU A C 1
ATOM 727 O O . LEU A 1 94 ? -26.455 8.567 23.720 1.00 81.38 94 LEU A O 1
ATOM 731 N N . ARG A 1 95 ? -26.049 8.283 21.533 1.00 81.06 95 ARG A N 1
ATOM 732 C CA . ARG A 1 95 ? -27.178 9.129 21.105 1.00 81.06 95 ARG A CA 1
ATOM 733 C C . ARG A 1 95 ? -28.522 8.556 21.552 1.00 81.06 95 ARG A C 1
ATOM 735 O O . ARG A 1 95 ? -29.344 9.299 22.069 1.00 81.06 9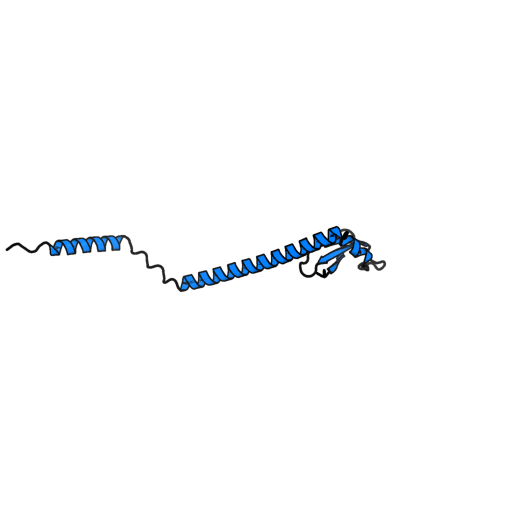5 ARG A O 1
ATOM 742 N N . ARG A 1 96 ? -28.740 7.248 21.381 1.00 80.44 96 ARG A N 1
ATOM 743 C CA . ARG A 1 96 ? -29.974 6.578 21.825 1.00 80.44 96 ARG A CA 1
ATOM 744 C C . ARG A 1 96 ? -30.108 6.568 23.345 1.00 80.44 96 ARG A C 1
ATOM 746 O O . ARG A 1 96 ? -31.168 6.905 23.852 1.00 80.44 96 ARG A O 1
ATOM 753 N N . ALA A 1 97 ? -29.033 6.263 24.064 1.00 79.25 97 ALA A N 1
ATOM 754 C CA . ALA A 1 97 ? -28.991 6.293 25.519 1.00 79.25 97 ALA A CA 1
ATOM 755 C C . ALA A 1 97 ? -29.319 7.692 26.059 1.00 79.25 97 ALA A C 1
ATOM 757 O O . ALA A 1 97 ? -30.088 7.803 27.000 1.00 79.25 97 ALA A O 1
ATOM 758 N N . LYS A 1 98 ? -28.846 8.765 25.411 1.00 71.19 98 LYS A N 1
ATOM 759 C CA . LYS A 1 98 ? -29.201 10.146 25.778 1.00 71.19 98 LYS A CA 1
ATOM 760 C C . LYS A 1 98 ? -30.703 10.447 25.661 1.00 71.19 98 LYS A C 1
ATOM 762 O O . LYS A 1 98 ? -31.190 11.305 26.381 1.00 71.19 98 LYS A O 1
ATOM 767 N N . HIS A 1 99 ? -31.426 9.770 24.769 1.00 68.75 99 HIS A N 1
ATOM 768 C CA . HIS A 1 99 ? -32.884 9.901 24.655 1.00 68.75 99 HIS A CA 1
ATOM 769 C C . HIS A 1 99 ? -33.654 9.013 25.643 1.00 68.75 99 HIS A C 1
ATOM 771 O O . HIS A 1 99 ? -34.811 9.299 25.926 1.00 68.75 99 HIS A O 1
ATOM 777 N N . LEU A 1 100 ? -33.031 7.937 26.132 1.00 69.56 100 LEU A N 1
ATOM 778 C CA . LEU A 1 100 ? -33.617 7.012 27.108 1.00 69.56 100 LEU A CA 1
ATOM 779 C C . LEU A 1 100 ? -33.322 7.416 28.556 1.00 69.56 100 LEU A C 1
ATOM 781 O O . LEU A 1 100 ? -34.069 7.055 29.458 1.00 69.56 100 LEU A O 1
ATOM 785 N N . LEU A 1 101 ? -32.242 8.163 28.781 1.00 63.59 101 LEU A N 1
ATOM 786 C CA . LEU A 1 101 ? -32.011 8.871 30.028 1.00 63.59 101 LEU A CA 1
ATOM 787 C C . LEU A 1 101 ? -33.032 10.009 30.086 1.00 63.59 101 LEU A C 1
ATOM 789 O O . LEU A 1 101 ? -32.954 10.956 29.301 1.00 63.59 101 LEU A O 1
ATOM 793 N N . SER A 1 102 ? -34.007 9.882 30.988 1.00 59.28 102 SER A N 1
ATOM 794 C CA . SER A 1 102 ? -34.926 10.959 31.357 1.00 59.28 102 SER A CA 1
ATOM 795 C C . SER A 1 102 ? -34.150 12.266 31.519 1.00 59.28 102 SER A C 1
ATOM 797 O O . SER A 1 102 ? -33.006 12.246 31.985 1.00 59.28 102 SER A O 1
ATOM 799 N N . ALA A 1 103 ? -34.755 13.386 31.100 1.00 61.59 103 ALA A N 1
ATOM 800 C CA . ALA A 1 103 ? -34.168 14.716 31.250 1.00 61.59 103 ALA A CA 1
ATOM 801 C C . ALA A 1 103 ? -33.517 14.836 32.636 1.00 61.59 103 ALA A C 1
ATOM 803 O O . ALA A 1 103 ? -34.145 14.380 33.596 1.00 61.59 103 ALA A O 1
ATOM 804 N N . PRO A 1 104 ? -32.289 15.388 32.746 1.00 59.56 104 PRO A N 1
ATOM 805 C CA . PRO A 1 104 ? -31.659 15.552 34.048 1.00 59.56 104 PRO A CA 1
ATOM 806 C C . PRO A 1 104 ? -32.688 16.218 34.951 1.00 59.56 104 PRO A C 1
ATOM 808 O O . PRO A 1 104 ? -33.234 17.262 34.570 1.00 59.56 104 PRO A O 1
ATOM 811 N N . GLU A 1 105 ? -33.025 15.558 36.066 1.00 63.59 105 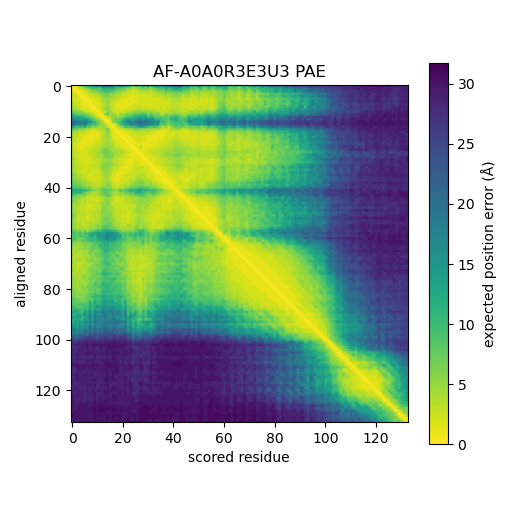GLU A N 1
ATOM 812 C CA . GLU A 1 105 ? -33.889 16.141 37.086 1.00 63.59 105 GLU A CA 1
ATOM 813 C C . GLU A 1 105 ? -33.388 17.564 37.285 1.00 63.59 105 GLU A C 1
ATOM 815 O O . GLU A 1 105 ? -32.187 17.775 37.493 1.00 63.59 105 GLU A O 1
ATOM 820 N N . ARG A 1 106 ? -34.272 18.548 37.056 1.00 66.94 106 ARG A N 1
ATOM 821 C CA . ARG A 1 106 ? -33.891 19.956 37.173 1.00 66.94 106 ARG A CA 1
ATOM 822 C C . ARG A 1 106 ? -33.160 20.090 38.505 1.00 66.94 106 ARG A C 1
ATOM 824 O O . ARG A 1 106 ? -33.718 19.622 39.500 1.00 66.94 106 ARG A O 1
ATOM 831 N N . PRO A 1 107 ? -31.943 20.662 38.532 1.00 65.06 107 PRO A N 1
ATOM 832 C CA . PRO A 1 107 ? -31.230 20.818 39.784 1.00 65.06 107 PRO A CA 1
ATOM 833 C C . PRO A 1 107 ? -32.168 21.551 40.733 1.00 65.06 107 PRO A C 1
ATOM 835 O O . PRO A 1 107 ? -32.640 22.645 40.417 1.00 65.06 107 PRO A O 1
ATOM 838 N N . ILE A 1 108 ? -32.519 20.882 41.829 1.00 67.69 108 ILE A N 1
ATOM 839 C CA . ILE A 1 108 ? -33.372 21.449 42.864 1.00 67.69 108 ILE A CA 1
ATOM 840 C C . ILE A 1 108 ? -32.631 22.704 43.343 1.00 67.69 108 ILE A C 1
ATOM 842 O O . ILE A 1 108 ? -31.484 22.578 43.785 1.00 67.69 108 ILE A O 1
ATOM 846 N N . PRO A 1 109 ? -33.197 23.914 43.177 1.00 72.25 109 PRO A N 1
ATOM 847 C CA . PRO A 1 109 ? -32.509 25.129 43.578 1.00 72.25 109 PRO A CA 1
ATOM 848 C C . PRO A 1 109 ? -32.185 25.038 45.067 1.00 72.25 109 PRO A C 1
ATOM 850 O O . PRO A 1 109 ? -33.029 24.617 45.857 1.00 72.25 109 PRO A O 1
ATOM 853 N N . TYR A 1 110 ? -30.964 25.415 45.444 1.00 62.84 110 TYR A N 1
ATOM 854 C CA . TYR A 1 110 ? -30.468 25.315 46.821 1.00 62.84 110 TYR A CA 1
ATOM 855 C C . TYR A 1 110 ? -31.429 25.953 47.841 1.00 62.84 110 TYR A C 1
ATOM 857 O O . TYR A 1 110 ? -31.638 25.421 48.927 1.00 62.84 110 TYR A O 1
ATOM 865 N N . GLU A 1 111 ? -32.098 27.034 47.437 1.00 68.94 111 GLU A N 1
ATOM 866 C CA . GLU A 1 111 ? -33.129 27.730 48.214 1.00 68.94 111 GLU A CA 1
ATOM 867 C C . GLU A 1 111 ? -34.304 26.813 48.601 1.00 68.94 111 GLU A C 1
ATOM 869 O O . GLU A 1 111 ? -34.742 26.828 49.746 1.00 68.94 111 GLU A O 1
ATOM 874 N N . SER A 1 112 ? -34.735 25.913 47.713 1.00 68.56 112 SER A N 1
ATOM 875 C CA . SER A 1 112 ? -35.829 24.968 47.993 1.00 68.56 112 SER A CA 1
ATOM 876 C C . SER A 1 112 ? -35.434 23.799 48.908 1.00 68.56 112 SER A C 1
ATOM 878 O O . SER A 1 112 ? -36.301 23.158 49.503 1.00 68.56 112 SER A O 1
ATOM 880 N N . LEU A 1 113 ? -34.132 23.517 49.055 1.00 65.31 113 LEU A N 1
ATOM 881 C CA . LEU A 1 113 ? -33.638 22.566 50.058 1.00 65.31 113 LEU A CA 1
ATOM 882 C C . LEU A 1 113 ? -33.646 23.201 51.451 1.00 65.31 113 LEU A C 1
ATOM 884 O O . LEU A 1 113 ? -34.059 22.557 52.410 1.00 65.31 113 LEU A O 1
ATOM 888 N N . LEU A 1 114 ? -33.264 24.477 51.544 1.00 71.56 114 LEU A N 1
ATOM 889 C CA . LEU A 1 114 ? -33.325 25.234 52.793 1.00 71.56 114 LEU A CA 1
ATOM 890 C C . LEU A 1 114 ? -34.765 25.453 53.262 1.00 71.56 114 LEU A C 1
ATOM 892 O O . LEU A 1 114 ? -35.031 25.303 54.449 1.00 71.56 114 LEU A O 1
ATOM 896 N N . GLU A 1 115 ? -35.696 25.754 52.353 1.00 71.88 115 GLU A N 1
ATOM 897 C CA . GLU A 1 115 ? -37.121 25.869 52.692 1.00 71.88 115 GLU A CA 1
ATOM 898 C C . GLU A 1 115 ? -37.696 24.547 53.215 1.00 71.88 115 GLU A C 1
ATOM 900 O O . GLU A 1 115 ? -38.430 24.548 54.200 1.00 71.88 115 GLU A O 1
ATOM 905 N N . ARG A 1 116 ? -37.319 23.408 52.618 1.00 70.38 116 ARG A N 1
ATOM 906 C CA . ARG A 1 116 ? -37.718 22.078 53.107 1.00 70.38 116 ARG A CA 1
ATOM 907 C C . ARG A 1 116 ? -37.169 21.773 54.495 1.00 70.38 116 ARG A C 1
ATOM 909 O O . ARG A 1 116 ? -37.918 21.303 55.345 1.00 70.38 116 ARG A O 1
ATOM 916 N N . ASP A 1 117 ? -35.890 22.051 54.727 1.00 75.69 117 ASP A N 1
ATOM 917 C CA . ASP A 1 117 ? -35.260 21.840 56.032 1.00 75.69 117 ASP A CA 1
ATOM 918 C C . ASP A 1 117 ? -35.820 22.786 57.100 1.00 75.69 117 ASP A C 1
ATOM 920 O O . ASP A 1 117 ? -35.923 22.412 58.269 1.00 75.69 117 ASP A O 1
ATOM 924 N N . TRP A 1 118 ? -36.195 24.008 56.715 1.00 72.88 118 TRP A N 1
ATOM 925 C CA . TRP A 1 118 ? -36.824 24.970 57.613 1.00 72.88 118 TRP A CA 1
ATOM 926 C C . TRP A 1 118 ? -38.241 24.530 57.993 1.00 72.88 118 TRP A C 1
ATOM 928 O O . TRP A 1 118 ? -38.535 24.452 59.183 1.00 72.88 118 TRP A O 1
ATOM 938 N N . LEU A 1 119 ? -39.064 24.133 57.015 1.00 71.06 119 LEU A N 1
ATOM 939 C CA . LEU A 1 119 ? -40.416 23.607 57.245 1.00 71.06 119 LEU A CA 1
ATOM 940 C C . LEU A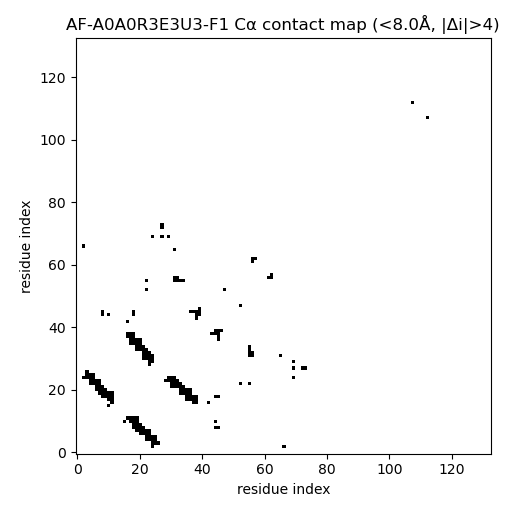 1 119 ? -40.410 22.326 58.095 1.00 71.06 119 LEU A C 1
ATOM 942 O O . LEU A 1 119 ? -41.185 22.195 59.036 1.00 71.06 119 LEU A O 1
ATOM 946 N N . ALA A 1 120 ? -39.478 21.404 57.839 1.00 71.69 120 ALA A N 1
ATOM 947 C CA . ALA A 1 120 ? -39.343 20.185 58.639 1.00 71.69 120 ALA A CA 1
ATOM 948 C C . ALA A 1 120 ? -38.967 20.472 60.104 1.00 71.69 120 ALA A C 1
ATOM 950 O O . ALA A 1 120 ? -39.341 19.723 61.007 1.00 71.69 120 ALA A O 1
ATOM 951 N N . ARG A 1 121 ? -38.225 21.558 60.358 1.00 69.00 121 ARG A N 1
ATOM 952 C CA . ARG A 1 121 ? -37.899 22.003 61.718 1.00 69.00 121 ARG A CA 1
ATOM 953 C C . ARG A 1 121 ? -39.077 22.694 62.391 1.00 69.00 121 ARG A C 1
ATOM 955 O O . ARG A 1 121 ? -39.259 22.476 63.584 1.00 69.00 121 ARG A O 1
ATOM 962 N N . THR A 1 122 ? -39.861 23.487 61.658 1.00 66.69 122 THR A N 1
ATOM 963 C CA . THR A 1 122 ? -41.037 24.167 62.219 1.00 66.69 122 THR A CA 1
ATOM 964 C C . THR A 1 122 ? -42.142 23.180 62.577 1.00 66.69 122 THR A C 1
ATOM 966 O O . THR A 1 122 ? -42.653 23.241 63.694 1.00 66.69 122 THR A O 1
ATOM 969 N N . ASP A 1 123 ? -42.411 22.198 61.712 1.00 61.84 123 ASP A N 1
ATOM 970 C CA . ASP A 1 123 ? -43.398 21.141 61.971 1.00 61.84 123 ASP A CA 1
ATOM 971 C C . ASP A 1 123 ? -43.004 20.293 63.196 1.00 61.84 123 ASP A C 1
ATOM 973 O O . ASP A 1 123 ? -43.843 19.930 64.022 1.00 61.84 123 ASP A O 1
ATOM 977 N N . ALA A 1 124 ? -41.704 20.026 63.371 1.00 58.66 124 ALA A N 1
ATOM 978 C CA . ALA A 1 124 ? -41.184 19.320 64.543 1.00 58.66 124 ALA A CA 1
ATOM 979 C C . ALA A 1 124 ? -41.277 20.146 65.840 1.00 58.66 124 ALA A C 1
ATOM 981 O O . ALA A 1 124 ? -41.412 19.575 66.923 1.00 58.66 124 ALA A O 1
ATOM 982 N N . THR A 1 125 ? -41.205 21.479 65.757 1.00 56.59 125 THR A N 1
ATOM 983 C CA . THR A 1 125 ? -41.373 22.360 66.924 1.00 56.59 125 THR A CA 1
ATOM 984 C C . THR A 1 125 ? -42.833 22.601 67.296 1.00 56.59 125 THR A C 1
ATOM 986 O O . THR A 1 125 ? -43.130 22.698 68.485 1.00 56.59 125 THR A O 1
ATOM 989 N N . GLU A 1 126 ? -43.752 22.643 66.329 1.00 53.94 126 GLU A N 1
ATOM 990 C CA . GLU A 1 126 ? -45.189 22.778 66.607 1.00 53.94 126 GLU A CA 1
ATOM 991 C C . GLU A 1 126 ? -45.759 21.523 67.284 1.00 53.94 126 GLU A C 1
ATOM 993 O O . GLU A 1 126 ? -46.582 21.635 68.190 1.00 53.94 126 GLU A O 1
ATOM 998 N N . ALA A 1 127 ? -45.237 20.334 66.962 1.00 55.12 127 ALA A N 1
ATOM 999 C CA . ALA A 1 127 ? -45.607 19.085 67.633 1.00 55.12 127 ALA A CA 1
ATOM 1000 C C . ALA A 1 127 ? -45.161 18.994 69.113 1.00 55.12 127 ALA A C 1
ATOM 1002 O O . ALA A 1 127 ? -45.598 18.093 69.828 1.00 55.12 127 ALA A O 1
ATOM 1003 N N . HIS A 1 128 ? -44.296 19.900 69.589 1.00 52.34 128 HIS A N 1
ATOM 1004 C CA . HIS A 1 128 ? -43.758 19.890 70.957 1.00 52.34 128 HIS A CA 1
ATOM 1005 C C . HIS A 1 128 ? -44.351 20.953 71.895 1.00 52.34 128 HIS A C 1
ATOM 1007 O O . HIS A 1 128 ? -43.973 21.002 73.066 1.00 52.34 128 HIS A O 1
ATOM 1013 N N . LEU A 1 129 ? -45.299 21.768 71.427 1.00 52.81 129 LEU A N 1
ATOM 1014 C CA . LEU A 1 129 ? -46.015 22.750 72.244 1.00 52.81 129 LEU A CA 1
ATOM 1015 C C . LEU A 1 129 ? -47.459 22.296 72.512 1.00 52.81 129 LEU A C 1
ATOM 1017 O O . LEU A 1 129 ? -48.408 23.013 72.211 1.00 52.81 129 LEU A O 1
ATOM 1021 N N . GLU A 1 130 ? -47.640 21.118 73.115 1.00 53.41 130 GLU A N 1
ATOM 1022 C CA . GLU A 1 130 ? -48.868 20.876 73.881 1.00 53.41 130 GLU A CA 1
ATOM 1023 C C . GLU A 1 130 ? -48.730 21.540 75.263 1.00 53.41 130 GLU A C 1
ATOM 1025 O O . GLU A 1 130 ? -47.728 21.319 75.954 1.00 53.41 130 GLU A O 1
ATOM 1030 N N . PRO A 1 131 ? -49.691 22.380 75.691 1.00 48.53 131 PRO A N 1
ATOM 1031 C CA . PRO A 1 131 ? -49.638 23.008 77.000 1.00 48.53 131 PRO A CA 1
ATOM 1032 C C . PRO A 1 131 ? -49.904 21.953 78.076 1.00 48.53 131 PRO A C 1
ATOM 1034 O O . PRO A 1 131 ? -50.945 21.297 78.076 1.00 48.53 131 PRO A O 1
ATOM 1037 N N . ALA A 1 132 ? -48.966 21.807 79.013 1.00 51.75 132 ALA A N 1
ATOM 1038 C CA . ALA A 1 132 ? -49.199 21.064 80.243 1.00 51.75 132 ALA A CA 1
ATOM 1039 C C . ALA A 1 132 ? -50.368 21.717 81.003 1.00 51.75 132 ALA A C 1
ATOM 1041 O O . ALA A 1 132 ? -50.264 22.874 81.420 1.00 51.75 132 ALA A O 1
ATOM 1042 N N . ALA A 1 133 ? -51.477 20.982 81.107 1.00 47.56 133 ALA A N 1
ATOM 1043 C CA . ALA A 1 133 ? -52.628 21.294 81.951 1.00 47.56 133 ALA A CA 1
ATOM 1044 C C . ALA A 1 133 ? -52.337 21.001 83.430 1.00 47.56 133 ALA A C 1
ATOM 1046 O O . ALA A 1 133 ? -51.568 20.048 83.703 1.00 47.56 133 ALA A O 1
#

pLDDT: mean 79.84, std 12.42, range [47.56, 94.5]

Foldseek 3Di:
DDFDWDWDWACDPVDLFKTKIWIAGDPLRHTLAIDIDGADPVSHTDDDDPVNCVVSCPDPVSVVVVVVVSVVSVVVVVVVVVVVVVVVVVVVVVVVVVVVPDDPPPPPPPVVVVVVVVVVVVVVVVVVPDDDD

Radius of gyration: 37.48 Å; Cα contacts (8 Å, |Δi|>4): 105; chains: 1; bounding box: 67×45×114 Å

Solvent-accessible surface area (backbone atoms only — not comparable to full-atom values): 7928 Å² total; per-residue (Å²): 140,81,89,54,75,43,78,45,80,41,80,34,92,92,37,96,58,32,27,38,37,35,38,24,35,62,91,76,62,46,76,66,33,72,51,76,43,59,40,31,98,88,74,43,80,52,86,86,50,70,80,70,49,49,66,42,53,50,55,77,70,47,42,56,52,47,54,52,52,53,52,50,53,50,50,50,51,53,49,50,54,49,52,50,51,50,54,50,49,51,53,54,46,53,55,52,48,60,71,69,47,69,75,76,73,73,78,76,54,71,67,61,54,51,51,50,56,50,50,59,49,49,58,59,51,61,76,67,67,72,81,87,126

Sequence (133 aa):
MVLDLVVLVDPEPELVTSYRVTCTERQTGWVLGSTSLPAAPEGGPPTVTLSDVTPLLGSSYRLASVLVEVESERLARLSRRTADRLRHRDRSWLRRAKHLLSAPERPIPYESLLERDWLARTDATEAHLEPAA

Organism: NCBI:txid989370

Nearest PDB structures (foldseek):
  7nie-assembly1_B  TM=6.487E-01  e=7.513E-01  Sus scrofa
  9g8n-assembly1_G  TM=2.887E-01  e=1.901E+00  Homo sapiens
  7sfz-assembly2_C  TM=4.194E-01  e=3.993E+00  Homo sapiens
  7sfz-assembly3_E  TM=4.124E-01  e=6.969E+00  Homo sapiens